Protein AF-A0A4Q3D4G1-F1 (afdb_monomer_lite)

Secondary structure (DSSP, 8-state):
--HHHHHHHHHHHHHHHHHHHHHHHHHHHHHHHHHHHHHHHHHHHHHHHHHHHHHTTSS-HHHHHHHHHHHHHHHHHHH-SS--HHHHHHHHHHHHHHHHHHHHHHHHTT-S-S-HHHHHHHHHHHHHHHHHHHHHHHHHHHTT-GGGPPPPPPP-

Sequence (156 aa):
MKLKSILLVCALLLIGKSGIAQTEHATINKAWATLNKAYRLRNETMVNLADTLRNRQAISNKAYRDLSKQVQKLNQSLSSDPLTGKRMRSIADKNDKLTKAFGKLILMSGAKSPDHYYIENLEALENRLHLYKRVFNDACTAKGRKELRLPFEPAS

pLDDT: mean 82.58, std 17.6, range [31.14, 97.81]

Foldseek 3Di:
DPPVVVVVVVVVVVVVVVVVVVVLVVQLVVLLVQLLVLLLVLLVLLLVLLVVLVVVVLDDPVLSVLLVVLSVQLNVLSPDDDQFLVSLVSNLVSVVVNVVSSVVSCVSSVDPDPPVVSVVVSVVSVVSSLVSLVSSCVSCVVSVNNSRRHDDDPPD

Structure (mmCIF, N/CA/C/O backbone):
data_AF-A0A4Q3D4G1-F1
#
_entry.id   AF-A0A4Q3D4G1-F1
#
loop_
_atom_site.group_PDB
_atom_site.id
_atom_site.type_symbol
_atom_site.label_atom_id
_atom_site.label_alt_id
_atom_site.label_comp_id
_atom_site.label_asym_id
_atom_site.label_entity_id
_atom_site.label_seq_id
_atom_site.pdbx_PDB_ins_code
_atom_site.Cartn_x
_atom_site.Cartn_y
_atom_site.Cartn_z
_atom_site.occupancy
_atom_site.B_iso_or_equiv
_atom_site.auth_seq_id
_atom_site.auth_comp_id
_atom_site.auth_asym_id
_atom_site.auth_atom_id
_atom_site.pdbx_PDB_model_num
ATOM 1 N N . MET A 1 1 ? 46.640 9.393 -40.304 1.00 51.38 1 MET A N 1
ATOM 2 C CA . MET A 1 1 ? 45.300 10.019 -40.150 1.00 51.38 1 MET A CA 1
ATOM 3 C C . MET A 1 1 ? 44.165 9.081 -39.693 1.00 51.38 1 MET A C 1
ATOM 5 O O . MET A 1 1 ? 43.064 9.575 -39.528 1.00 51.38 1 MET A O 1
ATOM 9 N N . LYS A 1 2 ? 44.374 7.778 -39.419 1.00 52.50 2 LYS A N 1
ATOM 10 C CA . LYS A 1 2 ? 43.269 6.841 -39.086 1.00 52.50 2 LYS A CA 1
ATOM 11 C C . LYS A 1 2 ? 42.916 6.720 -37.587 1.00 52.50 2 LYS A C 1
ATOM 13 O O . LYS A 1 2 ? 41.809 6.318 -37.258 1.00 52.50 2 LYS A O 1
ATOM 18 N N . LEU A 1 3 ? 43.820 7.101 -36.677 1.00 48.75 3 LEU A N 1
ATOM 19 C CA . LEU A 1 3 ? 43.641 6.894 -35.227 1.00 48.75 3 LEU A CA 1
ATOM 20 C C . LEU A 1 3 ? 42.647 7.879 -34.577 1.00 48.75 3 LEU A C 1
ATOM 22 O O . LEU A 1 3 ? 41.882 7.498 -33.696 1.00 48.75 3 LEU A O 1
ATOM 26 N N . LYS A 1 4 ? 42.624 9.139 -35.039 1.00 49.28 4 LYS A N 1
ATOM 27 C CA . LYS A 1 4 ? 41.742 10.192 -34.497 1.00 49.28 4 LYS A CA 1
ATOM 28 C C . LYS A 1 4 ? 40.260 9.922 -34.796 1.00 49.28 4 LYS A C 1
ATOM 30 O O . LYS A 1 4 ? 39.412 10.197 -33.956 1.00 49.28 4 LYS A O 1
ATOM 35 N N . SER A 1 5 ? 39.958 9.324 -35.950 1.00 53.19 5 SER A N 1
ATOM 36 C CA . SER A 1 5 ? 38.589 8.974 -36.352 1.00 53.19 5 SER A CA 1
ATOM 37 C C . SER A 1 5 ? 38.012 7.807 -35.543 1.00 53.19 5 SER A C 1
ATOM 39 O O . SER A 1 5 ? 36.828 7.817 -35.230 1.00 53.19 5 SER A O 1
ATOM 41 N N . ILE A 1 6 ? 38.841 6.835 -35.140 1.00 57.81 6 ILE A N 1
ATOM 42 C CA . ILE A 1 6 ? 38.406 5.692 -34.316 1.00 57.81 6 ILE A CA 1
ATOM 43 C C . ILE A 1 6 ? 38.075 6.149 -32.886 1.00 57.81 6 ILE A C 1
ATOM 45 O O . ILE A 1 6 ? 37.065 5.741 -32.317 1.00 57.81 6 ILE A O 1
ATOM 49 N N . LEU A 1 7 ? 38.881 7.055 -32.326 1.00 57.03 7 LEU A N 1
ATOM 50 C CA . LEU A 1 7 ? 38.679 7.602 -30.981 1.00 57.03 7 LEU A CA 1
ATOM 51 C C . LEU A 1 7 ? 37.389 8.432 -30.870 1.00 57.03 7 LEU A C 1
ATOM 53 O O . LEU A 1 7 ? 36.677 8.332 -29.872 1.00 57.03 7 LEU A O 1
ATOM 57 N N . LEU A 1 8 ? 37.044 9.185 -31.921 1.00 55.81 8 LEU A N 1
ATOM 58 C CA . LEU A 1 8 ? 35.806 9.966 -31.980 1.00 55.81 8 LEU A CA 1
ATOM 59 C C . LEU A 1 8 ? 34.556 9.066 -32.034 1.00 55.81 8 LEU A C 1
ATOM 61 O O . LEU A 1 8 ? 33.568 9.337 -31.355 1.00 55.81 8 LEU A O 1
ATOM 65 N N . VAL A 1 9 ? 34.614 7.962 -32.787 1.00 57.84 9 VAL A N 1
ATOM 66 C CA . VAL A 1 9 ? 33.513 6.987 -32.888 1.00 57.84 9 VAL A CA 1
ATOM 67 C C . VAL A 1 9 ? 33.321 6.223 -31.573 1.00 57.84 9 VAL A C 1
ATOM 69 O O . VAL A 1 9 ? 32.187 6.054 -31.128 1.00 57.84 9 VAL A O 1
ATOM 72 N N . CYS A 1 10 ? 34.403 5.833 -30.889 1.00 54.78 10 CYS A N 1
ATOM 73 C CA . CYS A 1 10 ? 34.316 5.212 -29.562 1.00 54.78 10 CYS A CA 1
ATOM 74 C C . CYS A 1 10 ? 33.738 6.168 -28.503 1.00 54.78 10 CYS A C 1
ATOM 76 O O . CYS A 1 10 ? 32.910 5.748 -27.694 1.00 54.78 10 CYS A O 1
ATOM 78 N N . ALA A 1 11 ? 34.115 7.451 -28.530 1.00 57.88 11 ALA A N 1
ATOM 79 C CA . ALA A 1 11 ? 33.563 8.462 -27.628 1.00 57.88 11 ALA A CA 1
ATOM 80 C C . ALA A 1 11 ? 32.058 8.692 -27.871 1.00 57.88 11 ALA A C 1
ATOM 82 O O . ALA A 1 11 ? 31.277 8.712 -26.922 1.00 57.88 11 ALA A O 1
ATOM 83 N N . LEU A 1 12 ? 31.624 8.768 -29.134 1.00 53.81 12 LEU A N 1
ATOM 84 C CA . LEU A 1 12 ? 30.206 8.908 -29.493 1.00 53.81 12 LEU A CA 1
ATOM 85 C C . LEU A 1 12 ? 29.368 7.680 -29.089 1.00 53.81 12 LEU A C 1
ATOM 87 O O . LEU A 1 12 ? 28.247 7.833 -28.600 1.00 53.81 12 LEU A O 1
ATOM 91 N N . LEU A 1 13 ? 29.921 6.466 -29.204 1.00 50.84 13 LEU A N 1
ATOM 92 C CA . LEU A 1 13 ? 29.258 5.231 -28.761 1.00 50.84 13 LEU A CA 1
ATOM 93 C C . LEU A 1 13 ? 29.128 5.132 -27.230 1.00 50.84 13 LEU A C 1
ATOM 95 O O . LEU A 1 13 ? 28.147 4.575 -26.733 1.00 50.84 13 LEU A O 1
ATOM 99 N N . LEU A 1 14 ? 30.083 5.681 -26.473 1.00 50.84 14 LEU A N 1
ATOM 100 C CA . LEU A 1 14 ? 30.039 5.713 -25.006 1.00 50.84 14 LEU A CA 1
ATOM 101 C C . LEU A 1 14 ? 29.047 6.762 -24.473 1.00 50.84 14 LEU A C 1
ATOM 103 O O . LEU A 1 14 ? 28.332 6.496 -23.503 1.00 50.84 14 LEU A O 1
ATOM 107 N N . ILE A 1 15 ? 28.930 7.915 -25.137 1.00 51.34 15 ILE A N 1
ATOM 108 C CA . ILE A 1 15 ? 27.964 8.965 -24.769 1.00 51.34 15 ILE A CA 1
ATOM 109 C C . ILE A 1 15 ? 26.523 8.491 -25.031 1.00 51.34 15 ILE A C 1
ATOM 111 O O . ILE A 1 15 ? 25.648 8.678 -24.183 1.00 51.34 15 ILE A O 1
ATOM 115 N N . GLY A 1 16 ? 26.281 7.788 -26.145 1.00 43.69 16 GLY A N 1
ATOM 116 C CA . GLY A 1 16 ? 24.956 7.251 -26.482 1.00 43.69 16 GLY A CA 1
ATOM 117 C C . GLY A 1 16 ? 24.428 6.217 -25.477 1.00 43.69 16 GLY A C 1
ATOM 118 O O . GLY A 1 16 ? 23.258 6.259 -25.104 1.00 43.69 16 GLY A O 1
ATOM 119 N N . LYS A 1 17 ? 25.285 5.320 -24.969 1.00 45.72 17 LYS A N 1
ATOM 120 C CA . LYS A 1 17 ? 24.879 4.301 -23.979 1.00 45.72 17 LYS A CA 1
ATOM 121 C C . LYS A 1 17 ? 24.576 4.891 -22.599 1.00 45.72 17 LYS A C 1
ATOM 123 O O . LYS A 1 17 ? 23.679 4.409 -21.909 1.00 45.72 17 LYS A O 1
ATOM 128 N N . SER A 1 18 ? 25.287 5.952 -22.223 1.00 47.19 18 SER A N 1
ATOM 129 C CA . SER A 1 18 ? 25.141 6.614 -20.923 1.00 47.19 18 SER A CA 1
ATOM 130 C C . SER A 1 18 ? 23.803 7.357 -20.803 1.00 47.19 18 SER A C 1
ATOM 132 O O . SER A 1 18 ? 23.117 7.224 -19.792 1.00 47.19 18 SER A O 1
ATOM 134 N N . GLY A 1 19 ? 23.370 8.057 -21.861 1.00 39.34 19 GLY A N 1
ATOM 135 C CA . GLY A 1 19 ? 22.069 8.744 -21.888 1.00 39.34 19 GLY A CA 1
ATOM 136 C C . GLY A 1 19 ? 20.863 7.793 -21.902 1.00 39.34 19 GLY A C 1
ATOM 137 O O . GLY A 1 19 ? 19.820 8.089 -21.314 1.00 39.34 19 GLY A O 1
ATOM 138 N N . ILE A 1 20 ? 21.002 6.611 -22.511 1.00 47.56 20 ILE A N 1
ATOM 139 C CA . ILE A 1 20 ? 19.938 5.596 -22.534 1.00 47.56 20 ILE A CA 1
ATOM 140 C C . ILE A 1 20 ? 19.788 4.949 -21.147 1.00 47.56 20 ILE A C 1
ATOM 142 O O . ILE A 1 20 ? 18.691 4.949 -20.602 1.00 47.56 20 ILE A O 1
ATOM 146 N N . ALA A 1 21 ? 20.871 4.519 -20.492 1.00 48.94 21 ALA A N 1
ATOM 147 C CA . ALA A 1 21 ? 20.789 3.947 -19.140 1.00 48.94 21 ALA A CA 1
ATOM 148 C C . ALA A 1 21 ? 20.200 4.934 -18.104 1.00 48.94 21 ALA A C 1
ATOM 150 O O . ALA A 1 21 ? 19.407 4.551 -17.241 1.00 48.94 21 ALA A O 1
ATOM 151 N N . GLN A 1 22 ? 20.515 6.230 -18.215 1.00 50.88 22 GLN A N 1
ATOM 152 C CA . GLN A 1 22 ? 19.984 7.266 -17.320 1.00 50.88 22 GLN A CA 1
ATOM 153 C C . GLN A 1 22 ? 18.473 7.512 -17.525 1.00 50.88 22 GLN A C 1
ATOM 155 O O . GLN A 1 22 ? 17.739 7.737 -16.559 1.00 50.88 22 GLN A O 1
ATOM 160 N N . THR A 1 23 ? 17.976 7.399 -18.764 1.00 54.75 23 THR A N 1
ATOM 161 C CA . THR A 1 23 ? 16.541 7.539 -19.091 1.00 54.75 23 THR A CA 1
ATOM 162 C C . THR A 1 23 ? 15.715 6.293 -18.746 1.00 54.75 23 THR A C 1
ATOM 164 O O . THR A 1 23 ? 14.526 6.401 -18.419 1.00 54.75 23 THR A O 1
ATOM 167 N N . GLU A 1 24 ? 16.329 5.105 -18.744 1.00 55.56 24 GLU A N 1
ATOM 168 C CA . GLU A 1 24 ? 15.686 3.853 -18.325 1.00 55.56 24 GLU A CA 1
ATOM 169 C C . GLU A 1 24 ? 15.295 3.859 -16.845 1.00 55.56 24 GLU A C 1
ATOM 171 O O . GLU A 1 24 ? 14.139 3.583 -16.506 1.00 55.56 24 GLU A O 1
ATOM 176 N N . HIS A 1 25 ? 16.222 4.254 -15.970 1.00 64.56 25 HIS A N 1
ATOM 177 C CA . HIS A 1 25 ? 15.954 4.388 -14.538 1.00 64.56 25 HIS A CA 1
ATOM 178 C C . HIS A 1 25 ? 14.950 5.508 -14.235 1.00 64.56 25 HIS A C 1
ATOM 180 O O . HIS A 1 25 ? 14.112 5.354 -13.345 1.00 64.56 25 HIS A O 1
ATOM 186 N N . ALA A 1 26 ? 14.966 6.604 -15.001 1.00 78.31 26 ALA A N 1
ATOM 187 C CA . ALA A 1 26 ? 14.071 7.739 -14.781 1.00 78.31 26 ALA A CA 1
ATOM 188 C C . ALA A 1 26 ? 12.583 7.377 -14.948 1.00 78.31 26 ALA A C 1
ATOM 190 O O . ALA A 1 26 ? 11.753 7.833 -14.162 1.00 78.31 26 ALA A O 1
ATOM 191 N N . THR A 1 27 ? 12.234 6.525 -15.920 1.00 87.88 27 THR A N 1
ATOM 192 C CA . THR A 1 27 ? 10.826 6.160 -16.182 1.00 87.88 27 THR A CA 1
ATOM 193 C C . THR A 1 27 ? 10.258 5.267 -15.077 1.00 87.88 27 THR A C 1
ATOM 195 O O . THR A 1 27 ? 9.177 5.547 -14.557 1.00 87.88 27 THR A O 1
ATOM 198 N N . ILE A 1 28 ? 11.004 4.232 -14.667 1.00 91.75 28 ILE A N 1
ATOM 199 C CA . ILE A 1 28 ? 10.611 3.360 -13.548 1.00 91.75 28 ILE A CA 1
ATOM 200 C C . ILE A 1 28 ? 10.524 4.170 -12.254 1.00 91.75 28 ILE A C 1
ATOM 202 O O . ILE A 1 28 ? 9.534 4.056 -11.535 1.00 91.75 28 ILE A O 1
ATOM 206 N N . ASN A 1 29 ? 11.515 5.021 -11.969 1.00 90.69 29 ASN A N 1
ATOM 207 C CA . ASN A 1 29 ? 11.530 5.830 -10.751 1.00 90.69 29 ASN A CA 1
ATOM 208 C C . ASN A 1 29 ? 10.374 6.836 -10.717 1.00 90.69 29 ASN A C 1
ATOM 210 O O . ASN A 1 29 ? 9.759 7.014 -9.669 1.00 90.69 29 ASN A O 1
ATOM 214 N N . LYS A 1 30 ? 10.024 7.452 -11.855 1.00 92.50 30 LYS A N 1
ATOM 215 C CA . LYS A 1 30 ? 8.867 8.350 -11.959 1.00 92.50 30 LYS A CA 1
ATOM 216 C C . LYS A 1 30 ? 7.556 7.606 -11.702 1.00 92.50 30 LYS A C 1
ATOM 218 O O . LYS A 1 30 ? 6.765 8.047 -10.873 1.00 92.50 30 LYS A O 1
ATOM 223 N N . ALA A 1 31 ? 7.344 6.466 -12.364 1.00 95.12 31 ALA A N 1
ATOM 224 C CA . ALA A 1 31 ? 6.150 5.648 -12.151 1.00 95.12 31 ALA A CA 1
ATOM 225 C C . ALA A 1 31 ? 6.061 5.144 -10.699 1.00 95.12 31 ALA A C 1
ATOM 227 O O . ALA A 1 31 ? 4.992 5.183 -10.086 1.00 95.12 31 ALA A O 1
ATOM 228 N N . TRP A 1 32 ? 7.197 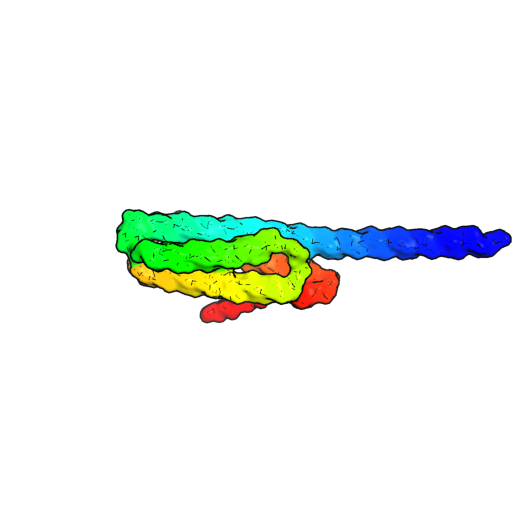4.745 -10.118 1.00 95.56 32 TRP A N 1
ATOM 229 C CA . TRP A 1 32 ? 7.288 4.362 -8.714 1.00 95.56 32 TRP A CA 1
ATOM 230 C C . TRP A 1 32 ? 6.949 5.516 -7.776 1.00 95.56 32 TRP A C 1
ATOM 232 O O . TRP A 1 32 ? 6.185 5.316 -6.841 1.00 95.56 32 TRP A O 1
ATOM 242 N N . ALA A 1 33 ? 7.471 6.721 -8.009 1.00 94.44 33 ALA A N 1
ATOM 243 C CA . ALA A 1 33 ? 7.187 7.882 -7.169 1.00 94.44 33 ALA A CA 1
ATOM 244 C C . ALA A 1 33 ? 5.682 8.192 -7.125 1.00 94.44 33 ALA A C 1
ATOM 246 O O . ALA A 1 33 ? 5.128 8.420 -6.047 1.00 94.44 33 ALA A O 1
ATOM 247 N N . THR A 1 34 ? 5.002 8.120 -8.275 1.00 95.56 34 THR A N 1
ATOM 248 C CA . THR A 1 34 ? 3.543 8.273 -8.359 1.00 95.56 34 THR A CA 1
ATOM 249 C C . THR A 1 34 ? 2.813 7.182 -7.572 1.00 95.56 34 THR A C 1
ATOM 251 O O . THR A 1 34 ? 1.947 7.494 -6.752 1.00 95.56 34 THR A O 1
ATOM 254 N N . LEU A 1 35 ? 3.189 5.913 -7.761 1.00 96.44 35 LEU A N 1
ATOM 255 C CA . LEU A 1 35 ? 2.590 4.784 -7.043 1.00 96.44 35 LEU A CA 1
ATOM 256 C C . LEU A 1 35 ? 2.840 4.856 -5.524 1.00 96.44 35 LEU A C 1
ATOM 258 O O . LEU A 1 35 ? 1.930 4.637 -4.729 1.00 96.44 35 LEU A O 1
ATOM 262 N N . ASN A 1 36 ? 4.052 5.215 -5.107 1.00 95.56 36 ASN A N 1
ATOM 263 C CA . ASN A 1 36 ? 4.452 5.377 -3.709 1.00 95.56 36 ASN A CA 1
ATOM 264 C C . ASN A 1 36 ? 3.635 6.479 -3.020 1.00 95.56 36 ASN A C 1
ATOM 266 O O . ASN A 1 36 ? 3.110 6.268 -1.927 1.00 95.56 36 ASN A O 1
ATOM 270 N N . LYS A 1 37 ? 3.452 7.630 -3.683 1.00 95.38 37 LYS A N 1
ATOM 271 C CA . LYS A 1 37 ? 2.595 8.707 -3.171 1.00 95.38 37 LYS A CA 1
ATOM 272 C C . LYS A 1 37 ? 1.153 8.233 -2.975 1.00 95.38 37 LYS A C 1
ATOM 274 O O . LYS A 1 37 ? 0.560 8.528 -1.941 1.00 95.38 37 LYS A O 1
ATOM 279 N N . ALA A 1 38 ? 0.610 7.477 -3.929 1.00 95.19 38 ALA A N 1
ATOM 280 C CA . ALA A 1 38 ? -0.734 6.917 -3.813 1.00 95.19 38 ALA A CA 1
ATOM 281 C C . ALA A 1 38 ? -0.851 5.924 -2.643 1.00 95.19 38 ALA A C 1
ATOM 283 O O . ALA A 1 38 ? -1.813 6.004 -1.883 1.00 95.19 38 ALA A O 1
ATOM 284 N N . TYR A 1 39 ? 0.152 5.060 -2.433 1.00 96.50 39 TYR A N 1
ATOM 285 C CA . TYR A 1 39 ? 0.181 4.156 -1.278 1.00 96.50 39 TYR A CA 1
ATOM 286 C C . TYR A 1 39 ? 0.156 4.920 0.045 1.00 96.50 39 TYR A C 1
ATOM 288 O O . TYR A 1 39 ? -0.611 4.569 0.936 1.00 96.50 39 TYR A O 1
ATOM 296 N N . ARG A 1 40 ? 0.977 5.967 0.181 1.00 95.75 40 ARG A N 1
ATOM 297 C CA . ARG A 1 40 ? 1.041 6.773 1.410 1.00 95.75 40 ARG A CA 1
ATOM 298 C C . ARG A 1 40 ? -0.284 7.447 1.717 1.00 95.75 40 ARG A C 1
ATOM 300 O O . ARG A 1 40 ? -0.770 7.310 2.833 1.00 95.75 40 ARG A O 1
ATOM 307 N N . LEU A 1 41 ? -0.885 8.083 0.712 1.00 94.81 41 LEU A N 1
ATOM 308 C CA . LEU A 1 41 ? -2.179 8.738 0.865 1.00 94.81 41 LEU A CA 1
ATOM 309 C C . LEU A 1 41 ? -3.255 7.738 1.304 1.00 94.81 41 LEU A C 1
ATOM 311 O O . LEU A 1 41 ? -3.956 7.973 2.280 1.00 94.81 41 LEU A O 1
ATOM 315 N N . ARG A 1 42 ? -3.329 6.577 0.646 1.00 95.06 42 ARG A N 1
ATOM 316 C CA . ARG A 1 42 ? -4.256 5.504 1.022 1.00 95.06 42 ARG A CA 1
ATOM 317 C C . ARG A 1 42 ? -4.011 5.003 2.448 1.00 95.06 42 ARG A C 1
ATOM 319 O O . ARG A 1 42 ? -4.959 4.816 3.204 1.00 95.06 42 ARG A O 1
ATOM 326 N N . ASN A 1 43 ? -2.752 4.822 2.842 1.00 95.88 43 ASN A N 1
ATOM 327 C CA . ASN A 1 43 ? -2.406 4.382 4.192 1.00 95.88 43 ASN A CA 1
ATOM 328 C C . ASN A 1 43 ? -2.820 5.413 5.257 1.00 95.88 43 ASN A C 1
ATOM 330 O O . ASN A 1 43 ? -3.325 5.028 6.309 1.00 95.88 43 ASN A O 1
ATOM 334 N N . GLU A 1 44 ? -2.633 6.707 4.990 1.00 94.00 44 GLU A N 1
ATOM 335 C CA . GLU A 1 44 ? -3.085 7.802 5.860 1.00 94.00 44 GLU A CA 1
ATOM 336 C C . GLU A 1 44 ? -4.614 7.827 5.977 1.00 94.00 44 GLU A C 1
ATOM 338 O O . GLU A 1 44 ? -5.141 7.868 7.089 1.00 94.00 44 GLU A O 1
ATOM 343 N N . THR A 1 45 ? -5.336 7.702 4.859 1.00 92.75 45 THR A N 1
ATOM 344 C CA . THR A 1 45 ? -6.805 7.605 4.852 1.00 92.75 45 THR A CA 1
ATOM 345 C C . THR A 1 45 ? -7.300 6.433 5.701 1.00 92.75 45 THR A C 1
ATOM 347 O O . THR A 1 45 ? -8.233 6.600 6.486 1.00 92.75 45 THR A O 1
ATOM 350 N N . MET A 1 46 ? -6.653 5.267 5.613 1.00 94.12 46 MET A N 1
ATOM 351 C CA . MET A 1 46 ? -7.005 4.103 6.433 1.00 94.12 46 MET A CA 1
ATOM 352 C C . MET A 1 46 ? -6.807 4.342 7.933 1.00 94.12 46 MET A C 1
ATOM 354 O O . MET A 1 46 ? -7.649 3.928 8.730 1.00 94.12 46 MET A O 1
ATOM 358 N N . VAL A 1 47 ? -5.717 5.009 8.331 1.00 94.38 47 VAL A N 1
ATOM 359 C CA . VAL A 1 47 ? -5.481 5.367 9.741 1.00 94.38 47 VAL A CA 1
ATOM 360 C C . VAL A 1 47 ? -6.529 6.358 10.226 1.00 94.38 47 VAL A C 1
ATOM 362 O O . VAL A 1 47 ? -7.080 6.154 11.304 1.00 94.38 47 VAL A O 1
ATOM 365 N N . ASN A 1 48 ? -6.840 7.384 9.432 1.00 91.81 48 ASN A N 1
ATOM 366 C CA . ASN A 1 48 ? -7.846 8.382 9.790 1.00 91.81 48 ASN A CA 1
ATOM 367 C C . ASN A 1 48 ? -9.218 7.736 9.992 1.00 91.81 48 ASN A C 1
ATOM 369 O O . ASN A 1 48 ? -9.865 7.984 11.006 1.00 91.81 48 ASN A O 1
ATOM 373 N N . LEU A 1 49 ? -9.625 6.837 9.092 1.00 90.94 49 LEU A N 1
ATOM 374 C CA . LEU A 1 49 ? -10.880 6.111 9.260 1.00 90.94 49 LEU A CA 1
ATOM 375 C C . LEU A 1 49 ? -10.858 5.227 10.514 1.00 90.94 49 LEU A C 1
ATOM 377 O O . LEU A 1 49 ? -11.829 5.197 11.269 1.00 90.94 49 LEU A O 1
ATOM 381 N N . ALA 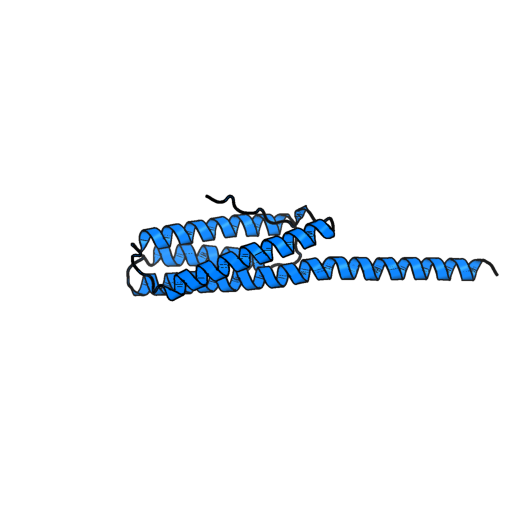A 1 50 ? -9.758 4.519 10.768 1.00 91.75 50 ALA A N 1
ATOM 382 C CA . ALA A 1 50 ? -9.626 3.717 11.977 1.00 91.75 50 ALA A CA 1
ATOM 383 C C . ALA A 1 50 ? -9.672 4.575 13.252 1.00 91.75 50 ALA A C 1
ATOM 385 O O . ALA A 1 50 ? -10.243 4.140 14.250 1.00 91.75 50 ALA A O 1
ATOM 386 N N . ASP A 1 51 ? -9.120 5.789 13.229 1.00 92.19 51 ASP A N 1
ATOM 387 C CA . ASP A 1 51 ? -9.216 6.744 14.334 1.00 92.19 51 ASP A CA 1
ATOM 388 C C . ASP A 1 51 ? -10.669 7.189 14.557 1.00 92.19 51 ASP A C 1
ATOM 390 O O . ASP A 1 51 ? -11.167 7.110 15.680 1.00 92.19 51 ASP A O 1
ATOM 394 N N . THR A 1 52 ? -11.399 7.528 13.489 1.00 89.62 52 THR A N 1
ATOM 395 C CA . THR A 1 52 ? -12.837 7.835 13.555 1.00 89.62 52 THR A CA 1
ATOM 396 C C . THR A 1 52 ? -13.633 6.678 14.157 1.00 89.62 52 THR A C 1
ATOM 398 O O . THR A 1 52 ? -14.425 6.884 15.077 1.00 89.62 52 THR A O 1
ATOM 401 N N . LEU A 1 53 ? -13.403 5.451 13.686 1.00 88.69 53 LEU A N 1
ATOM 402 C CA . LEU A 1 53 ? -14.078 4.257 14.198 1.00 88.69 53 LEU A CA 1
ATOM 403 C C . LEU A 1 53 ? -13.736 3.992 15.670 1.00 88.69 53 LEU A C 1
ATOM 405 O O . LEU A 1 53 ? -14.610 3.598 16.441 1.00 88.69 53 LEU A O 1
ATOM 409 N N . ARG A 1 54 ? -12.488 4.240 16.083 1.00 91.88 54 ARG A N 1
ATOM 410 C CA . ARG A 1 54 ? -12.060 4.128 17.483 1.00 91.88 54 ARG A CA 1
ATOM 411 C C . ARG A 1 54 ? -12.760 5.167 18.357 1.00 91.88 54 ARG A C 1
ATOM 413 O O . ARG A 1 54 ? -13.259 4.817 19.420 1.00 91.88 54 ARG A O 1
ATOM 420 N N . ASN A 1 55 ? -12.827 6.422 17.914 1.00 90.12 55 ASN A N 1
ATOM 421 C CA . ASN A 1 55 ? -13.452 7.512 18.671 1.00 90.12 55 ASN A CA 1
ATOM 422 C C . ASN A 1 55 ? -14.971 7.312 18.806 1.00 90.12 55 ASN A C 1
ATOM 424 O O . ASN A 1 55 ? -15.548 7.659 19.830 1.00 90.12 55 ASN A O 1
ATOM 428 N N . ARG A 1 56 ? -15.601 6.672 17.813 1.00 88.25 56 ARG A N 1
ATOM 429 C CA . ARG A 1 56 ? -17.000 6.212 17.869 1.00 88.25 56 ARG A CA 1
ATOM 430 C C . ARG A 1 56 ? -17.196 4.919 18.673 1.00 88.25 56 ARG A C 1
ATOM 432 O O . ARG A 1 56 ? -18.303 4.401 18.708 1.00 88.25 56 ARG A O 1
ATOM 439 N N . GLN A 1 57 ? -16.137 4.376 19.279 1.00 89.69 57 GLN A N 1
ATOM 440 C CA . GLN A 1 57 ? -16.138 3.105 20.016 1.00 89.69 57 GLN A CA 1
ATOM 441 C C . GLN A 1 57 ? -16.575 1.886 19.180 1.00 89.69 57 GLN A C 1
ATOM 443 O O . GLN A 1 57 ? -16.871 0.828 19.728 1.00 89.69 57 GLN A O 1
ATOM 448 N N . ALA A 1 58 ? -16.559 1.997 17.849 1.00 88.81 58 ALA A N 1
ATOM 449 C CA . ALA A 1 58 ? -16.903 0.906 16.939 1.00 88.81 58 ALA A CA 1
ATOM 450 C C . ALA A 1 58 ? -15.781 -0.141 16.844 1.00 88.81 58 ALA A C 1
ATOM 452 O O . ALA A 1 58 ? -16.012 -1.283 16.464 1.00 88.81 58 ALA A O 1
ATOM 453 N N . ILE A 1 59 ? -14.546 0.232 17.190 1.00 90.81 59 ILE A N 1
ATOM 454 C CA . ILE A 1 59 ? -13.406 -0.687 17.249 1.00 90.81 59 ILE A CA 1
ATOM 455 C C . ILE A 1 59 ? -12.603 -0.479 18.532 1.00 90.81 59 ILE A C 1
ATOM 457 O O . ILE A 1 59 ? -12.566 0.608 19.106 1.00 90.81 59 ILE A O 1
ATOM 461 N N . SER A 1 60 ? -11.886 -1.520 18.960 1.00 92.19 60 SER A N 1
ATOM 462 C CA . SER A 1 60 ? -11.016 -1.434 20.136 1.00 92.19 60 SER A CA 1
ATOM 463 C C . SER A 1 60 ? -9.715 -0.667 19.861 1.00 92.19 60 SER A C 1
ATOM 465 O O . SER A 1 60 ? -9.167 -0.689 18.755 1.00 92.19 60 SER A O 1
ATOM 467 N N . ASN A 1 61 ? -9.121 -0.106 20.920 1.00 94.38 61 ASN A N 1
ATOM 468 C CA . ASN A 1 61 ? -7.766 0.464 20.883 1.00 94.38 61 ASN A CA 1
ATOM 469 C C . ASN A 1 61 ? -6.715 -0.533 20.376 1.00 94.38 61 ASN A C 1
ATOM 471 O O . ASN A 1 61 ? -5.741 -0.147 19.730 1.00 94.38 61 ASN A O 1
ATOM 475 N N . LYS A 1 62 ? -6.897 -1.828 20.667 1.00 94.62 62 LYS A N 1
ATOM 476 C CA . LYS A 1 62 ? -6.015 -2.878 20.156 1.00 94.62 62 LYS A CA 1
ATOM 477 C C . LYS A 1 62 ? -6.124 -2.991 18.633 1.00 94.62 62 LYS A C 1
ATOM 479 O O . LYS A 1 62 ? -5.089 -3.003 17.977 1.00 94.62 62 LYS A O 1
ATOM 484 N N . ALA A 1 63 ? -7.341 -3.021 18.085 1.00 92.00 63 ALA A N 1
ATOM 485 C CA . ALA A 1 63 ? -7.571 -3.107 16.642 1.00 92.00 63 ALA A CA 1
ATOM 486 C C . ALA A 1 63 ? -6.980 -1.901 15.890 1.00 92.00 63 ALA A C 1
ATOM 488 O O . ALA A 1 63 ? -6.275 -2.091 14.900 1.00 92.00 63 ALA A O 1
ATOM 489 N N . TYR A 1 64 ? -7.171 -0.684 16.414 1.00 94.94 64 TYR A N 1
ATOM 490 C CA . TYR A 1 64 ? -6.531 0.526 15.885 1.00 94.94 64 TYR A CA 1
ATOM 491 C C . TYR A 1 64 ? -4.996 0.401 15.862 1.00 94.94 64 TYR A C 1
ATOM 493 O O . TYR A 1 64 ? -4.372 0.553 14.814 1.00 94.94 64 TYR A O 1
ATOM 501 N N . ARG A 1 65 ? -4.372 0.046 16.997 1.00 95.94 65 ARG A N 1
ATOM 502 C CA . ARG A 1 65 ? -2.906 -0.107 17.081 1.00 95.94 65 ARG A CA 1
ATOM 503 C C . ARG A 1 65 ? -2.369 -1.186 16.145 1.00 95.94 65 ARG A C 1
ATOM 505 O O . ARG A 1 65 ? -1.277 -1.023 15.601 1.00 95.94 65 ARG A O 1
ATOM 512 N N . ASP A 1 66 ? -3.095 -2.288 15.983 1.00 94.69 66 ASP A N 1
ATOM 513 C CA . ASP A 1 66 ? -2.696 -3.374 15.092 1.00 94.69 66 ASP A CA 1
ATOM 514 C C . ASP A 1 66 ? -2.694 -2.905 13.625 1.00 94.69 66 ASP A C 1
ATOM 516 O O . ASP A 1 66 ? -1.723 -3.188 12.918 1.00 94.69 66 ASP A O 1
ATOM 520 N N . LEU A 1 67 ? -3.686 -2.111 13.192 1.00 96.44 67 LEU A N 1
ATOM 521 C CA . LEU A 1 67 ? -3.691 -1.475 11.866 1.00 96.44 67 LEU A CA 1
ATOM 522 C C . LEU A 1 67 ? -2.521 -0.492 11.703 1.00 96.44 67 LEU A C 1
ATOM 524 O O . LEU A 1 67 ? -1.745 -0.615 10.752 1.00 96.44 67 LEU A O 1
ATOM 528 N N . SER A 1 68 ? -2.347 0.448 12.639 1.00 97.00 68 SER A N 1
ATOM 529 C CA . SER A 1 68 ? -1.297 1.476 12.552 1.00 97.00 68 SER A CA 1
ATOM 530 C C . SER A 1 68 ? 0.106 0.866 12.472 1.00 97.00 68 SER A C 1
ATOM 532 O O . SER A 1 68 ? 0.964 1.366 11.745 1.00 97.00 68 SER A O 1
ATOM 534 N N . LYS A 1 69 ? 0.340 -0.271 13.143 1.00 96.75 69 LYS A N 1
ATOM 535 C CA . LYS A 1 69 ? 1.591 -1.037 13.013 1.00 96.75 69 LYS A CA 1
ATOM 536 C C . LYS A 1 69 ? 1.808 -1.581 11.598 1.00 96.75 69 LYS A C 1
ATOM 538 O O . LYS A 1 69 ? 2.945 -1.581 11.128 1.00 96.75 69 LYS A O 1
ATOM 543 N N . GLN A 1 70 ? 0.766 -2.061 10.915 1.00 97.81 70 GLN A N 1
ATOM 544 C CA . GLN A 1 70 ? 0.899 -2.526 9.526 1.00 97.81 70 GLN A CA 1
ATOM 545 C C . GLN A 1 70 ? 1.180 -1.361 8.574 1.00 97.81 70 GLN A C 1
ATOM 547 O O . GLN A 1 70 ? 2.080 -1.466 7.739 1.00 97.81 70 GLN A O 1
ATOM 552 N N . VAL A 1 71 ? 0.497 -0.227 8.765 1.00 97.50 71 VAL A N 1
ATOM 553 C CA . VAL A 1 71 ? 0.768 1.018 8.027 1.00 97.50 71 VAL A CA 1
ATOM 554 C C . VAL A 1 71 ? 2.223 1.449 8.195 1.00 97.50 71 VAL A C 1
ATOM 556 O O . VAL A 1 71 ? 2.910 1.696 7.204 1.00 97.50 71 VAL A O 1
ATOM 559 N N . GLN A 1 72 ? 2.736 1.465 9.427 1.00 97.31 72 GLN A N 1
ATOM 560 C CA . GLN A 1 72 ? 4.126 1.826 9.701 1.00 97.31 72 GLN A CA 1
ATOM 561 C C . GLN A 1 72 ? 5.114 0.897 8.978 1.00 97.31 72 GLN A C 1
ATOM 563 O O . GLN A 1 72 ? 6.039 1.374 8.320 1.00 97.31 72 GLN A O 1
ATOM 568 N N . LYS A 1 73 ? 4.906 -0.425 9.048 1.00 96.50 73 LYS A N 1
ATOM 569 C CA . LYS A 1 73 ? 5.761 -1.417 8.370 1.00 96.50 73 LYS A CA 1
ATOM 570 C C . LYS A 1 73 ? 5.771 -1.233 6.852 1.00 96.50 73 LYS A C 1
ATOM 572 O O . LYS A 1 73 ? 6.828 -1.351 6.220 1.00 96.50 73 LYS A O 1
ATOM 577 N N . LEU A 1 74 ? 4.609 -0.962 6.256 1.00 97.12 74 LEU A N 1
ATOM 578 C CA . LEU A 1 74 ? 4.509 -0.691 4.826 1.00 97.12 74 LEU A CA 1
ATOM 579 C C . LEU A 1 74 ? 5.230 0.616 4.473 1.00 97.12 74 LEU A C 1
ATOM 581 O O . LEU A 1 74 ? 6.117 0.596 3.622 1.00 97.12 74 LEU A O 1
ATOM 585 N N . ASN A 1 75 ? 4.952 1.711 5.186 1.00 96.75 75 ASN A N 1
ATOM 586 C CA . ASN A 1 75 ? 5.581 3.016 4.958 1.00 96.75 75 ASN A CA 1
ATOM 587 C C . ASN A 1 75 ? 7.112 2.967 5.071 1.00 96.75 75 ASN A C 1
ATOM 589 O O . ASN A 1 75 ? 7.803 3.555 4.242 1.00 96.75 75 ASN A O 1
ATOM 593 N N . GLN A 1 76 ? 7.661 2.203 6.018 1.00 94.56 76 GLN A N 1
ATOM 594 C CA . GLN A 1 76 ? 9.109 1.969 6.107 1.00 94.56 76 GLN A CA 1
ATOM 595 C C . GLN A 1 76 ? 9.678 1.356 4.819 1.00 94.56 76 GLN A C 1
ATOM 597 O O . GLN A 1 76 ? 10.732 1.770 4.344 1.00 94.56 76 GLN A O 1
ATOM 602 N N . SER A 1 77 ? 8.952 0.414 4.212 1.00 93.81 77 SER A N 1
ATOM 603 C CA . SER A 1 77 ? 9.365 -0.256 2.967 1.00 93.81 77 SER A CA 1
ATOM 604 C C . SER A 1 77 ? 9.211 0.649 1.740 1.00 93.81 77 SER A C 1
ATOM 606 O O . SER A 1 77 ? 9.948 0.520 0.760 1.00 93.81 77 SER A O 1
ATOM 608 N N . LEU A 1 78 ? 8.261 1.584 1.797 1.00 93.56 78 LEU A N 1
ATOM 609 C CA . LEU A 1 78 ? 8.034 2.605 0.778 1.00 93.56 78 LEU A CA 1
ATOM 610 C C . LEU A 1 78 ? 9.096 3.717 0.804 1.00 93.56 78 LEU A C 1
ATOM 612 O O . LEU A 1 78 ? 9.368 4.294 -0.245 1.00 93.56 78 LEU A O 1
ATOM 616 N N . SER A 1 79 ? 9.704 4.009 1.958 1.00 88.25 79 SER A N 1
ATOM 617 C CA . SER A 1 79 ? 10.744 5.045 2.115 1.00 88.25 79 SER A CA 1
ATOM 618 C C . SER A 1 79 ? 12.167 4.594 1.781 1.00 88.25 79 SER A C 1
ATOM 620 O O . SER A 1 79 ? 13.044 5.440 1.670 1.00 88.25 79 SER A O 1
ATOM 622 N N . SER A 1 80 ? 12.440 3.291 1.694 1.00 81.00 80 SER A N 1
ATOM 623 C CA . SER A 1 80 ? 13.805 2.810 1.429 1.00 81.00 80 SER A CA 1
ATOM 624 C C . SER A 1 80 ? 14.259 3.169 0.011 1.00 81.00 80 SER A C 1
ATOM 626 O O . SER A 1 80 ? 13.416 3.349 -0.848 1.00 81.00 80 SER A O 1
ATOM 628 N N . ASP A 1 81 ? 15.555 3.182 -0.273 1.00 80.69 81 ASP A N 1
ATOM 629 C CA . ASP A 1 81 ? 16.111 3.118 -1.632 1.00 80.69 81 ASP A CA 1
ATOM 630 C C . ASP A 1 81 ? 17.367 2.234 -1.608 1.00 80.69 81 ASP A C 1
ATOM 632 O O . ASP A 1 81 ? 17.987 2.121 -0.546 1.00 80.69 81 ASP A O 1
ATOM 636 N N . PRO A 1 82 ? 17.740 1.550 -2.713 1.00 85.88 82 PRO A N 1
ATOM 637 C CA . PRO A 1 82 ? 17.138 1.556 -4.058 1.00 85.88 82 PRO A CA 1
ATOM 638 C C . PRO A 1 82 ? 15.925 0.612 -4.237 1.00 85.88 82 PRO A C 1
ATOM 640 O O . PRO A 1 82 ? 15.539 -0.146 -3.340 1.00 85.88 82 PRO A O 1
ATOM 643 N N . LEU A 1 83 ? 15.299 0.633 -5.424 1.00 89.25 83 LEU A N 1
ATOM 644 C CA . LEU A 1 83 ? 14.294 -0.359 -5.834 1.00 89.25 83 LEU A CA 1
ATOM 645 C C . LEU A 1 83 ? 14.950 -1.708 -6.145 1.00 89.25 83 LEU A C 1
ATOM 647 O O . LEU A 1 83 ? 15.770 -1.828 -7.053 1.00 89.25 83 LEU A O 1
ATOM 651 N N . THR A 1 84 ? 14.551 -2.743 -5.408 1.00 92.12 84 THR A N 1
ATOM 652 C CA . THR A 1 84 ? 15.029 -4.119 -5.595 1.00 92.12 84 THR A CA 1
ATOM 653 C C . THR A 1 84 ? 13.854 -5.085 -5.608 1.00 92.12 84 THR A C 1
ATOM 655 O O . THR A 1 84 ? 12.845 -4.845 -4.944 1.00 92.12 84 THR A O 1
ATOM 658 N N . GLY A 1 85 ? 13.984 -6.228 -6.287 1.00 92.75 85 GLY A N 1
ATOM 659 C CA . GLY A 1 85 ? 12.904 -7.221 -6.313 1.00 92.75 85 GLY A CA 1
ATOM 660 C C . GLY A 1 85 ? 12.522 -7.740 -4.919 1.00 92.75 85 GLY A C 1
ATOM 661 O O . GLY A 1 85 ? 11.346 -7.957 -4.634 1.00 92.75 85 GLY A O 1
ATOM 662 N N . LYS A 1 86 ? 13.491 -7.860 -3.996 1.00 93.25 86 LYS A N 1
ATOM 663 C CA . LYS A 1 86 ? 13.224 -8.210 -2.587 1.00 93.25 86 LYS A CA 1
ATOM 664 C C . LYS A 1 86 ? 12.351 -7.155 -1.903 1.00 93.25 86 LYS A C 1
ATOM 666 O O . LYS A 1 86 ? 11.410 -7.509 -1.194 1.00 93.25 86 LYS A O 1
ATOM 671 N N . ARG A 1 87 ? 12.635 -5.870 -2.135 1.00 93.44 87 ARG A N 1
ATOM 672 C CA . ARG A 1 87 ? 11.835 -4.760 -1.609 1.00 93.44 87 ARG A CA 1
ATOM 673 C C . ARG A 1 87 ? 10.424 -4.765 -2.195 1.00 93.44 87 ARG A C 1
ATOM 675 O O . ARG A 1 87 ? 9.478 -4.660 -1.424 1.00 93.44 87 ARG A O 1
ATOM 682 N N . MET A 1 88 ? 10.269 -4.964 -3.505 1.00 94.81 88 MET A N 1
ATOM 683 C CA . MET A 1 88 ? 8.947 -5.000 -4.150 1.00 94.81 88 MET A CA 1
ATOM 684 C C . MET A 1 88 ? 8.083 -6.149 -3.625 1.00 94.81 88 MET A C 1
ATOM 686 O O . MET A 1 88 ? 6.921 -5.937 -3.288 1.00 94.81 88 MET A O 1
ATOM 690 N N . ARG A 1 89 ? 8.669 -7.338 -3.428 1.00 94.12 89 ARG A N 1
ATOM 691 C CA . ARG A 1 89 ? 7.987 -8.454 -2.751 1.00 94.12 89 ARG A CA 1
ATOM 692 C C . ARG A 1 89 ? 7.599 -8.113 -1.314 1.00 94.12 89 ARG A C 1
ATOM 694 O O . ARG A 1 89 ? 6.494 -8.430 -0.891 1.00 94.12 89 ARG A O 1
ATOM 701 N N . SER A 1 90 ? 8.480 -7.440 -0.571 1.00 94.62 90 SER A N 1
ATOM 702 C CA . SER A 1 90 ? 8.173 -7.017 0.799 1.00 94.62 90 SER A CA 1
ATOM 703 C C . SER A 1 90 ? 7.047 -5.982 0.859 1.00 94.62 90 SER A C 1
ATOM 705 O O . SER A 1 90 ? 6.216 -6.054 1.758 1.00 94.62 90 SER A O 1
ATOM 707 N N . ILE A 1 91 ? 7.004 -5.043 -0.090 1.00 95.81 91 ILE A N 1
ATOM 708 C CA . ILE A 1 91 ? 5.914 -4.072 -0.230 1.00 95.81 91 ILE A CA 1
ATOM 709 C C . ILE A 1 91 ? 4.603 -4.799 -0.532 1.00 95.81 91 ILE A C 1
ATOM 711 O O . ILE A 1 91 ? 3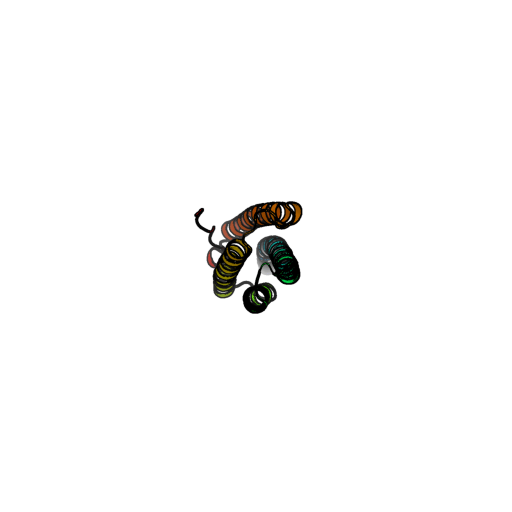.614 -4.520 0.134 1.00 95.81 91 ILE A O 1
ATOM 715 N N . ALA A 1 92 ? 4.600 -5.753 -1.468 1.00 94.56 92 ALA A N 1
ATOM 716 C CA . ALA A 1 92 ? 3.408 -6.531 -1.806 1.00 94.56 92 ALA A CA 1
ATOM 717 C C . ALA A 1 92 ? 2.858 -7.313 -0.598 1.00 94.56 92 ALA A C 1
ATOM 719 O O . ALA A 1 92 ? 1.680 -7.192 -0.281 1.00 94.56 92 ALA A O 1
ATOM 720 N N . ASP A 1 93 ? 3.716 -8.042 0.123 1.00 95.19 93 ASP A N 1
ATOM 721 C CA . ASP A 1 93 ? 3.333 -8.791 1.331 1.00 95.19 93 ASP A CA 1
ATOM 722 C C . ASP A 1 93 ? 2.780 -7.878 2.440 1.00 95.19 93 ASP A C 1
ATOM 724 O O . ASP A 1 93 ? 1.754 -8.166 3.057 1.00 95.19 93 ASP A O 1
ATOM 728 N N . LYS A 1 94 ? 3.433 -6.738 2.689 1.00 96.25 94 LYS A N 1
ATOM 729 C CA . LYS A 1 94 ? 2.970 -5.773 3.697 1.00 96.25 94 LYS A CA 1
ATOM 730 C C . LYS A 1 94 ? 1.681 -5.070 3.274 1.00 96.25 94 LYS A C 1
ATOM 732 O O . LYS A 1 94 ? 0.868 -4.767 4.144 1.00 96.25 94 LYS A O 1
ATOM 737 N N . ASN A 1 95 ? 1.487 -4.831 1.976 1.00 95.56 95 ASN A N 1
ATOM 738 C CA . ASN A 1 95 ? 0.238 -4.289 1.453 1.00 95.56 95 ASN A CA 1
ATOM 739 C C . ASN A 1 95 ? -0.923 -5.254 1.684 1.00 95.56 95 ASN A C 1
ATOM 741 O O . ASN A 1 95 ? -1.919 -4.846 2.266 1.00 95.56 95 ASN A O 1
ATOM 745 N N . ASP A 1 96 ? -0.761 -6.528 1.321 1.00 93.50 96 ASP A N 1
ATOM 746 C CA . ASP A 1 96 ? -1.775 -7.568 1.538 1.00 93.50 96 ASP A CA 1
ATOM 747 C C . ASP A 1 96 ? -2.164 -7.678 3.023 1.00 93.50 96 ASP A C 1
ATOM 749 O O . ASP A 1 96 ? -3.344 -7.656 3.379 1.00 93.50 96 ASP A O 1
ATOM 753 N N . LYS A 1 97 ? -1.171 -7.685 3.922 1.00 94.12 97 LYS A N 1
ATOM 754 C CA . LYS A 1 97 ? -1.405 -7.685 5.376 1.00 94.12 97 LYS A CA 1
ATOM 755 C C . LYS A 1 97 ? -2.172 -6.456 5.851 1.00 94.12 97 LYS A C 1
ATOM 757 O O . LYS A 1 97 ? -3.041 -6.589 6.712 1.00 94.12 97 LYS A O 1
ATOM 762 N N . LEU A 1 98 ? -1.856 -5.275 5.320 1.00 95.31 98 LEU A N 1
ATOM 763 C CA . LEU A 1 98 ? -2.571 -4.045 5.648 1.00 95.31 98 LEU A CA 1
ATOM 764 C C . LEU A 1 98 ? -4.014 -4.086 5.129 1.00 95.31 98 LEU A C 1
ATOM 766 O O . LEU A 1 98 ? -4.927 -3.826 5.905 1.00 95.31 98 LEU A O 1
ATOM 770 N N . THR A 1 99 ? -4.232 -4.478 3.872 1.00 92.44 99 THR A N 1
ATOM 771 C CA . THR A 1 99 ? -5.569 -4.606 3.273 1.00 92.44 99 THR A CA 1
ATOM 772 C C . THR A 1 99 ? -6.438 -5.583 4.063 1.00 92.44 99 THR A C 1
ATOM 774 O O . THR A 1 99 ? -7.560 -5.246 4.433 1.00 92.44 99 THR A O 1
ATOM 777 N N . LYS A 1 100 ? -5.905 -6.754 4.434 1.00 91.38 100 LYS A N 1
ATOM 778 C CA . LYS A 1 100 ? -6.610 -7.733 5.281 1.00 91.38 100 LYS A CA 1
ATOM 779 C C . LYS A 1 100 ? -6.914 -7.194 6.678 1.00 91.38 100 LYS A C 1
ATOM 781 O O . LYS A 1 100 ? -8.021 -7.381 7.182 1.00 91.38 100 LYS A O 1
ATOM 786 N N . ALA A 1 101 ? -5.949 -6.527 7.316 1.00 92.44 101 ALA A N 1
ATOM 787 C CA . ALA A 1 101 ? -6.145 -5.932 8.637 1.00 92.44 101 ALA A CA 1
ATOM 788 C C . ALA A 1 101 ? -7.228 -4.847 8.611 1.00 92.44 101 ALA A C 1
ATOM 790 O O . ALA A 1 101 ? -8.070 -4.799 9.506 1.00 92.44 101 ALA A O 1
ATOM 791 N N . PHE A 1 102 ? -7.231 -4.019 7.568 1.00 91.88 102 PHE A N 1
ATOM 792 C CA . PHE A 1 102 ? -8.241 -2.995 7.364 1.00 91.88 102 PHE A CA 1
ATOM 793 C C . PHE A 1 102 ? -9.618 -3.600 7.075 1.00 91.88 102 PHE A C 1
ATOM 795 O O . PHE A 1 102 ? -10.577 -3.248 7.752 1.00 91.88 102 PHE A O 1
ATOM 802 N N . GLY A 1 103 ? -9.722 -4.577 6.169 1.00 89.25 103 GLY A N 1
ATOM 803 C CA . GLY A 1 103 ? -10.982 -5.275 5.891 1.00 89.25 103 GLY A CA 1
ATOM 804 C C . GLY A 1 103 ? -11.588 -5.909 7.147 1.00 89.25 103 GLY A C 1
ATOM 805 O O . GLY A 1 103 ? -12.767 -5.719 7.438 1.00 89.25 103 GLY A O 1
ATOM 806 N N . LYS A 1 10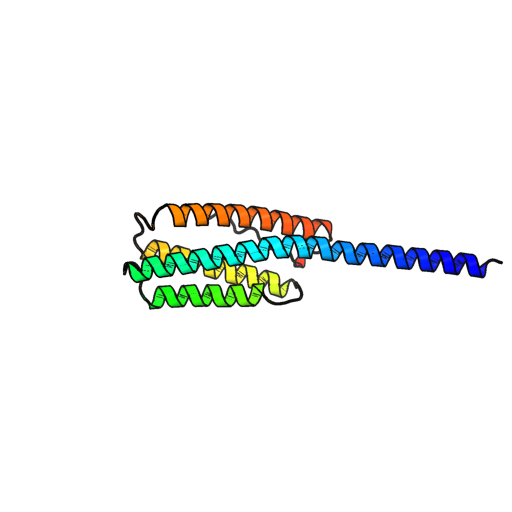4 ? -10.766 -6.569 7.975 1.00 88.75 104 LYS A N 1
ATOM 807 C CA . LYS A 1 104 ? -11.203 -7.084 9.282 1.00 88.75 104 LYS A CA 1
ATOM 808 C C . LYS A 1 104 ? -11.714 -5.974 10.201 1.00 88.75 104 LYS A C 1
ATOM 810 O O . LYS A 1 104 ? -12.705 -6.170 10.896 1.00 88.75 104 LYS A O 1
ATOM 815 N N . LEU A 1 105 ? -11.038 -4.830 10.228 1.00 89.69 105 LEU A N 1
ATOM 816 C CA . LEU A 1 105 ? -11.423 -3.687 11.052 1.00 89.69 105 LEU A CA 1
ATOM 817 C C . LEU A 1 105 ? -12.780 -3.109 10.622 1.00 89.69 105 LEU A C 1
ATOM 819 O O . LEU A 1 105 ? -13.588 -2.789 11.491 1.00 89.69 105 LEU A O 1
ATOM 823 N N . ILE A 1 106 ? -13.059 -3.048 9.318 1.00 87.31 106 ILE A N 1
ATOM 824 C CA . ILE A 1 106 ? -14.364 -2.635 8.777 1.00 87.31 106 ILE A CA 1
ATOM 825 C C . ILE A 1 106 ? -15.468 -3.638 9.135 1.00 87.31 106 ILE A C 1
ATOM 827 O O . ILE A 1 106 ? -16.559 -3.235 9.524 1.00 87.31 106 ILE A O 1
ATOM 831 N N . LEU A 1 107 ? -15.189 -4.943 9.081 1.00 85.38 107 LEU A N 1
ATOM 832 C CA . LEU A 1 107 ? -16.148 -5.959 9.533 1.00 85.38 107 LEU A CA 1
ATOM 833 C C . LEU A 1 107 ? -16.437 -5.837 11.037 1.00 85.38 107 LEU A C 1
ATOM 835 O O . LEU A 1 107 ? -17.589 -5.896 11.459 1.00 85.38 107 LEU A O 1
ATOM 839 N N . MET A 1 108 ? -15.394 -5.634 11.850 1.00 83.62 108 MET A N 1
ATOM 840 C CA . MET A 1 108 ? -15.522 -5.470 13.302 1.00 83.62 108 MET A CA 1
ATOM 841 C C . MET A 1 108 ? -16.305 -4.220 13.694 1.00 83.62 108 MET A C 1
ATOM 843 O O . MET A 1 108 ? -16.987 -4.246 14.713 1.00 83.62 108 MET A O 1
ATOM 847 N N . SER A 1 109 ? -16.206 -3.142 12.915 1.00 82.69 109 SER A N 1
ATOM 848 C CA . SER A 1 109 ? -16.904 -1.897 13.226 1.00 82.69 109 SER A CA 1
ATOM 849 C C . SER A 1 109 ? -18.417 -1.971 13.025 1.00 82.69 109 SER A C 1
ATOM 851 O O . SER A 1 109 ? -19.110 -1.001 13.330 1.00 82.69 109 SER A O 1
ATOM 853 N N . GLY A 1 110 ? -18.942 -3.091 12.507 1.00 70.19 110 GLY A N 1
ATOM 854 C CA . GLY A 1 110 ? -20.369 -3.253 12.223 1.00 70.19 110 GLY A CA 1
ATOM 855 C C . GLY A 1 110 ? -20.886 -2.213 11.227 1.00 70.19 110 GLY A C 1
ATOM 856 O O . GLY A 1 110 ? -22.070 -1.882 11.238 1.00 70.19 110 GLY A O 1
ATOM 857 N N . ALA A 1 111 ? -19.982 -1.653 10.419 1.00 58.31 111 ALA A N 1
ATOM 858 C CA . ALA A 1 111 ? -20.188 -0.498 9.565 1.00 58.31 111 ALA A CA 1
ATOM 859 C C . ALA A 1 111 ? -21.450 -0.607 8.686 1.00 58.31 111 ALA A C 1
ATOM 861 O O . ALA A 1 111 ? -21.407 -1.144 7.584 1.00 58.31 111 ALA A O 1
ATOM 862 N N . LYS A 1 112 ? -22.558 -0.007 9.150 1.00 51.88 112 LYS A N 1
ATOM 863 C CA . LYS A 1 112 ? -23.662 0.476 8.299 1.00 51.88 112 LYS A CA 1
ATOM 864 C C . LYS A 1 112 ? -23.454 1.912 7.793 1.00 51.88 112 LYS A C 1
ATOM 866 O O . LYS A 1 112 ? -24.155 2.311 6.874 1.00 51.88 112 LYS A O 1
ATOM 871 N N . SER A 1 113 ? -22.511 2.684 8.349 1.00 55.12 113 SER A N 1
ATOM 872 C CA . SER A 1 113 ? -21.985 3.932 7.751 1.00 55.12 113 SER A CA 1
ATOM 873 C C . SER A 1 113 ? -20.815 4.508 8.573 1.00 55.12 113 SER A C 1
ATOM 875 O O . SER A 1 113 ? -21.018 5.368 9.431 1.00 55.12 113 SER A O 1
ATOM 877 N N . PRO A 1 114 ? -19.564 4.077 8.338 1.00 57.25 114 PRO A N 1
ATOM 878 C CA . PRO A 1 114 ? -18.457 5.023 8.386 1.00 57.25 114 PRO A CA 1
ATOM 879 C C . PRO A 1 114 ? -18.784 6.055 7.307 1.00 57.25 114 PRO A C 1
ATOM 881 O O . PRO A 1 114 ? -18.974 5.638 6.169 1.00 57.25 114 PRO A O 1
ATOM 884 N N . ASP A 1 115 ? -18.975 7.327 7.675 1.00 61.81 115 ASP A N 1
ATOM 885 C CA . ASP A 1 115 ? -19.464 8.403 6.796 1.00 61.81 115 ASP A CA 1
ATOM 886 C C . ASP A 1 115 ? -19.062 8.149 5.337 1.00 61.81 115 ASP A C 1
ATOM 888 O O . ASP A 1 115 ? -17.865 8.116 5.040 1.00 61.81 115 ASP A O 1
ATOM 892 N N . HIS A 1 116 ? -20.060 7.875 4.481 1.00 63.41 116 HIS A N 1
ATOM 893 C CA . HIS A 1 116 ? -19.918 7.279 3.137 1.00 63.41 116 HIS A CA 1
ATOM 894 C C . HIS A 1 116 ? -18.738 7.869 2.346 1.00 63.41 116 HIS A C 1
ATOM 896 O O . HIS A 1 116 ? -17.961 7.149 1.722 1.00 63.41 116 HIS A O 1
ATOM 902 N N . TYR A 1 117 ? -18.532 9.175 2.513 1.00 65.06 117 TYR A N 1
ATOM 903 C CA . TYR A 1 117 ? -17.415 9.953 1.999 1.00 65.06 117 TYR A CA 1
ATOM 904 C C . TYR A 1 117 ? -16.023 9.315 2.178 1.00 65.06 117 TYR A C 1
ATOM 906 O O . TYR A 1 117 ? -15.208 9.347 1.257 1.00 65.06 117 TYR A O 1
ATOM 914 N N . TYR A 1 118 ? -15.688 8.742 3.339 1.00 70.94 118 TYR A N 1
ATOM 915 C CA . TYR A 1 118 ? -14.353 8.163 3.558 1.00 70.94 118 TYR A CA 1
ATOM 916 C C . TYR A 1 118 ? -14.166 6.819 2.850 1.00 70.94 118 TYR A C 1
ATOM 918 O O . TYR A 1 118 ? -13.051 6.516 2.422 1.00 70.94 118 TYR A O 1
ATOM 926 N N . ILE A 1 119 ? -15.236 6.031 2.713 1.00 77.19 119 ILE A N 1
ATOM 927 C CA . ILE A 1 119 ? -15.203 4.754 1.991 1.00 77.19 119 ILE A CA 1
ATOM 928 C C . ILE A 1 119 ? -15.133 5.003 0.484 1.00 77.19 119 ILE A C 1
ATOM 930 O O . ILE A 1 119 ? -14.251 4.450 -0.164 1.00 77.19 119 ILE A O 1
ATOM 934 N N . GLU A 1 120 ? -15.942 5.917 -0.051 1.00 79.69 120 GLU A N 1
ATOM 935 C CA . GLU A 1 120 ? -15.880 6.324 -1.463 1.00 79.69 120 GLU A CA 1
ATOM 936 C C . GLU A 1 120 ? -14.496 6.870 -1.843 1.00 79.69 120 GLU A C 1
ATOM 938 O O . GLU A 1 120 ? -13.917 6.505 -2.869 1.00 79.69 120 GLU A O 1
ATOM 943 N N . ASN A 1 121 ? -13.912 7.717 -0.986 1.00 79.12 121 ASN A N 1
ATOM 944 C CA . ASN A 1 121 ? -12.554 8.212 -1.200 1.00 79.12 121 ASN A CA 1
ATOM 945 C C . ASN A 1 121 ? -11.525 7.081 -1.188 1.00 79.12 121 ASN A C 1
ATOM 947 O O . ASN A 1 121 ? -10.577 7.109 -1.974 1.00 79.12 121 ASN A O 1
ATOM 951 N N . LEU A 1 122 ? -11.694 6.088 -0.314 1.00 86.62 122 LEU A N 1
ATOM 952 C CA . LEU A 1 122 ? -10.809 4.934 -0.279 1.00 86.62 122 LEU A CA 1
ATOM 953 C C . LEU A 1 122 ? -10.942 4.093 -1.553 1.00 86.62 122 LEU A C 1
ATOM 955 O O . LEU A 1 122 ? -9.923 3.751 -2.140 1.00 86.62 122 LEU A O 1
ATOM 959 N N . GLU A 1 123 ? -12.155 3.829 -2.033 1.00 86.31 123 GLU A N 1
ATOM 960 C CA . GLU A 1 123 ? -12.390 3.123 -3.298 1.00 86.31 123 GLU A CA 1
ATOM 961 C C . GLU A 1 123 ? -11.761 3.860 -4.486 1.00 86.31 123 GLU A C 1
ATOM 963 O O . GLU A 1 123 ? -11.059 3.263 -5.307 1.00 86.31 123 GLU A O 1
ATOM 968 N N . ALA A 1 124 ? -11.928 5.184 -4.554 1.00 87.56 124 ALA A N 1
ATOM 969 C CA . ALA A 1 124 ? -11.285 6.008 -5.571 1.00 87.56 124 ALA A CA 1
ATOM 970 C C . ALA A 1 124 ? -9.747 5.928 -5.496 1.00 87.56 124 ALA A C 1
ATOM 972 O O . ALA A 1 124 ? -9.066 5.914 -6.529 1.00 87.56 124 ALA A O 1
ATOM 973 N N . LEU A 1 125 ? -9.181 5.859 -4.287 1.00 90.56 125 LEU A N 1
ATOM 974 C CA . LEU A 1 125 ? -7.744 5.682 -4.078 1.00 90.56 125 LEU A CA 1
ATOM 975 C C . LEU A 1 125 ? -7.265 4.281 -4.472 1.00 90.56 125 LEU A C 1
ATOM 977 O O . LEU A 1 125 ? -6.218 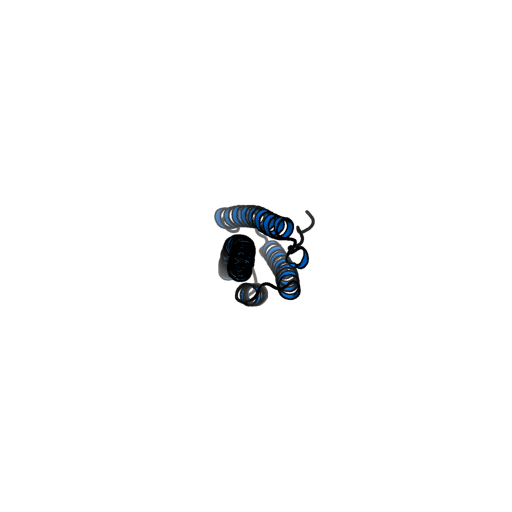4.182 -5.112 1.00 90.56 125 LEU A O 1
ATOM 981 N N . GLU A 1 126 ? -8.016 3.226 -4.160 1.00 91.06 126 GLU A N 1
ATOM 982 C CA . GLU A 1 126 ? -7.689 1.853 -4.567 1.00 91.06 126 GLU A CA 1
ATOM 983 C C . GLU A 1 126 ? -7.729 1.715 -6.099 1.00 91.06 126 GLU A C 1
ATOM 985 O O . GLU A 1 126 ? -6.781 1.218 -6.711 1.00 91.06 126 GLU A O 1
ATOM 990 N N . ASN A 1 127 ? -8.735 2.291 -6.763 1.00 90.19 127 ASN A N 1
ATOM 991 C CA . ASN A 1 127 ? -8.803 2.344 -8.228 1.00 90.19 127 ASN A CA 1
ATOM 992 C C . ASN A 1 127 ? -7.583 3.055 -8.844 1.00 90.19 127 ASN A C 1
ATOM 994 O O . ASN A 1 127 ? -6.977 2.569 -9.807 1.00 90.19 127 ASN A O 1
ATOM 998 N N . ARG A 1 128 ? -7.164 4.188 -8.262 1.00 90.81 128 ARG A N 1
ATOM 999 C CA . ARG A 1 128 ? -5.942 4.899 -8.678 1.00 90.81 128 ARG A CA 1
ATOM 1000 C C . ARG A 1 128 ? -4.681 4.075 -8.421 1.00 90.81 128 ARG A C 1
ATOM 1002 O O . ARG A 1 128 ? -3.790 4.063 -9.269 1.00 90.81 128 ARG A O 1
ATOM 1009 N N . LEU A 1 129 ? -4.597 3.371 -7.293 1.00 93.94 129 LEU A N 1
ATOM 1010 C CA . LEU A 1 129 ? -3.494 2.461 -6.985 1.00 93.94 129 LEU A CA 1
ATOM 1011 C C . LEU A 1 129 ? -3.383 1.353 -8.034 1.00 93.94 129 LEU A C 1
ATOM 1013 O O . LEU A 1 129 ? -2.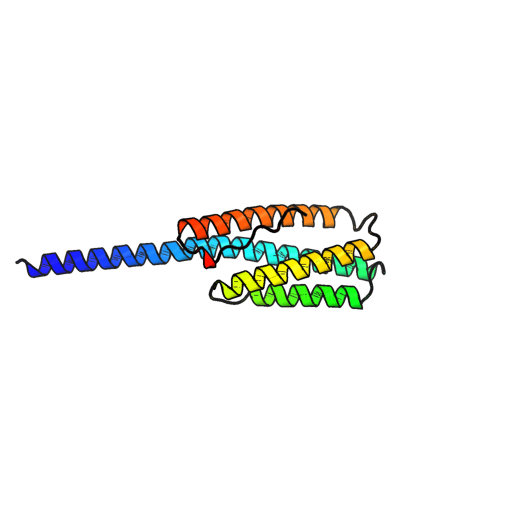285 1.117 -8.539 1.00 93.94 129 LEU A O 1
ATOM 1017 N N . HIS A 1 130 ? -4.495 0.725 -8.426 1.00 92.44 130 HIS A N 1
ATOM 1018 C CA . HIS A 1 130 ? -4.510 -0.285 -9.486 1.00 92.44 130 HIS A CA 1
ATOM 1019 C C . HIS A 1 130 ? -4.006 0.268 -10.824 1.00 92.44 130 HIS A C 1
ATOM 1021 O O . HIS A 1 130 ? -3.176 -0.372 -11.480 1.00 92.44 130 HIS A O 1
ATOM 1027 N N . LEU A 1 131 ? -4.445 1.472 -11.204 1.00 94.62 131 LEU A N 1
ATOM 1028 C CA . LEU A 1 131 ? -3.968 2.148 -12.410 1.00 94.62 131 LEU A CA 1
ATOM 1029 C C . LEU A 1 131 ? -2.459 2.423 -12.343 1.00 94.62 131 LEU A C 1
ATOM 1031 O O . LEU A 1 131 ? -1.720 2.048 -13.252 1.00 94.62 131 LEU A O 1
ATOM 1035 N N . TYR A 1 132 ? -1.969 3.035 -11.264 1.00 96.06 132 TYR A N 1
ATOM 1036 C CA . TYR A 1 132 ? -0.547 3.369 -11.134 1.00 96.06 132 TYR A CA 1
ATOM 1037 C C . TYR A 1 132 ? 0.346 2.138 -11.009 1.00 96.06 132 TYR A C 1
ATOM 1039 O O . TYR A 1 132 ? 1.475 2.141 -11.495 1.00 96.06 132 TYR A O 1
ATOM 1047 N N . LYS A 1 133 ? -0.168 1.054 -10.429 1.00 95.94 133 LYS A N 1
ATOM 1048 C CA . LYS A 1 133 ? 0.502 -0.245 -10.398 1.00 95.94 133 LYS A CA 1
ATOM 1049 C C . LYS A 1 133 ? 0.647 -0.839 -11.793 1.00 95.94 133 LYS A C 1
ATOM 1051 O O . LYS A 1 133 ? 1.706 -1.380 -12.101 1.00 95.94 133 LYS A O 1
ATOM 1056 N N . ARG A 1 134 ? -0.373 -0.693 -12.648 1.00 95.69 134 ARG A N 1
ATOM 1057 C CA . ARG A 1 134 ? -0.284 -1.052 -14.071 1.00 95.69 134 ARG A CA 1
ATOM 1058 C C . ARG A 1 134 ? 0.782 -0.224 -14.778 1.00 95.69 134 ARG A C 1
ATOM 1060 O O . ARG A 1 134 ? 1.719 -0.811 -15.298 1.00 95.69 134 ARG A O 1
ATOM 1067 N N . VAL A 1 135 ? 0.720 1.103 -14.674 1.00 95.44 135 VAL A N 1
ATOM 1068 C CA . VAL A 1 135 ? 1.715 2.010 -15.279 1.00 95.44 135 VAL A CA 1
ATOM 1069 C C . VAL A 1 135 ? 3.142 1.669 -14.835 1.00 95.44 135 VAL A C 1
ATOM 1071 O O . VAL A 1 135 ? 4.062 1.625 -15.650 1.00 95.44 135 VAL A O 1
ATOM 1074 N N . PHE A 1 136 ? 3.343 1.381 -13.548 1.00 96.38 136 PHE A N 1
ATOM 1075 C CA . PHE A 1 136 ? 4.637 0.954 -13.025 1.00 96.38 136 PHE A CA 1
ATOM 1076 C C . PHE A 1 136 ? 5.083 -0.402 -13.593 1.00 96.38 136 PHE A C 1
ATOM 1078 O O . PHE A 1 136 ? 6.216 -0.533 -14.052 1.00 96.38 136 PHE A O 1
ATOM 1085 N N . ASN A 1 137 ? 4.199 -1.401 -13.622 1.00 95.69 137 ASN A N 1
ATOM 1086 C CA . ASN A 1 137 ? 4.498 -2.717 -14.187 1.00 95.69 137 ASN A CA 1
ATOM 1087 C C . ASN A 1 137 ? 4.799 -2.662 -15.695 1.00 95.69 137 ASN A C 1
ATOM 1089 O O . ASN A 1 137 ? 5.668 -3.405 -16.168 1.00 95.69 137 ASN A O 1
ATOM 1093 N N . ASP A 1 138 ? 4.121 -1.785 -16.431 1.00 95.31 138 ASP A N 1
ATOM 1094 C CA . ASP A 1 138 ? 4.352 -1.549 -17.856 1.00 95.31 138 ASP A CA 1
ATOM 1095 C C . ASP A 1 138 ? 5.729 -0.913 -18.067 1.00 95.31 138 ASP A C 1
ATOM 1097 O O . ASP A 1 138 ? 6.512 -1.403 -18.881 1.00 95.31 138 ASP A O 1
ATOM 1101 N N . ALA A 1 139 ? 6.095 0.088 -17.256 1.00 94.06 139 ALA A N 1
ATOM 1102 C CA . ALA A 1 139 ? 7.434 0.677 -17.265 1.00 94.06 139 ALA A CA 1
ATOM 1103 C C . ALA A 1 139 ? 8.526 -0.361 -16.946 1.00 94.06 139 ALA A C 1
ATOM 1105 O O . ALA A 1 139 ? 9.547 -0.420 -17.632 1.00 94.06 139 ALA A O 1
ATOM 1106 N N . CYS A 1 140 ? 8.307 -1.225 -15.949 1.00 94.25 140 CYS A N 1
ATOM 1107 C CA . CYS A 1 140 ? 9.218 -2.327 -15.642 1.00 94.25 140 CYS A CA 1
ATOM 1108 C C . CYS A 1 140 ? 9.360 -3.300 -16.820 1.00 94.25 140 CYS A C 1
ATOM 1110 O O . CYS A 1 140 ? 10.468 -3.742 -17.117 1.00 94.25 140 CYS A O 1
ATOM 1112 N N . THR A 1 141 ? 8.260 -3.623 -17.503 1.00 92.56 141 THR A N 1
ATOM 1113 C CA . THR A 1 141 ? 8.261 -4.540 -18.653 1.00 92.56 141 THR A CA 1
ATOM 1114 C C . THR A 1 141 ? 8.991 -3.931 -19.847 1.00 92.56 141 THR A C 1
ATOM 1116 O O . THR A 1 141 ? 9.880 -4.578 -20.398 1.00 92.56 141 THR A O 1
ATOM 1119 N N . ALA A 1 142 ? 8.693 -2.675 -20.184 1.00 91.62 142 ALA A N 1
ATOM 1120 C CA . ALA A 1 142 ? 9.328 -1.941 -21.277 1.00 91.62 142 ALA A CA 1
ATOM 1121 C C . ALA A 1 142 ? 10.850 -1.801 -21.104 1.00 91.62 142 ALA A C 1
ATOM 1123 O O . ALA A 1 142 ? 11.574 -1.668 -22.085 1.00 91.62 142 ALA A O 1
ATOM 1124 N N . LYS A 1 143 ? 11.340 -1.835 -19.859 1.00 89.94 143 LYS A N 1
ATOM 1125 C CA . LYS A 1 143 ? 12.766 -1.726 -19.516 1.00 89.94 143 LYS A CA 1
ATOM 1126 C C . LYS A 1 143 ? 13.408 -3.051 -19.089 1.00 89.94 143 LYS A C 1
ATOM 1128 O O . LYS A 1 143 ? 14.502 -3.052 -18.539 1.00 89.94 143 LYS A O 1
ATOM 1133 N N . GLY A 1 144 ? 12.725 -4.184 -19.273 1.00 90.81 144 GLY A N 1
ATOM 1134 C CA . GLY A 1 144 ? 13.261 -5.512 -18.944 1.00 90.81 144 GLY A CA 1
ATOM 1135 C C . GLY A 1 144 ? 13.442 -5.806 -17.445 1.00 90.81 144 GLY A C 1
ATOM 1136 O O . GLY A 1 144 ? 13.972 -6.855 -17.092 1.00 90.81 144 GLY A O 1
ATOM 1137 N N . ARG A 1 145 ? 12.961 -4.939 -16.547 1.00 92.19 145 ARG A N 1
ATOM 1138 C CA . ARG A 1 145 ? 13.087 -5.045 -15.081 1.00 92.19 145 ARG A CA 1
ATOM 1139 C C . ARG A 1 145 ? 11.932 -5.834 -14.457 1.00 92.19 145 ARG A C 1
ATOM 1141 O O . ARG A 1 145 ? 11.211 -5.343 -13.584 1.00 92.19 145 ARG A O 1
ATOM 1148 N N . LYS A 1 146 ? 11.704 -7.060 -14.939 1.00 92.00 146 LYS A N 1
ATOM 1149 C CA . LYS A 1 146 ? 10.563 -7.904 -14.526 1.00 92.00 146 LYS A CA 1
ATOM 1150 C C . LYS A 1 146 ? 10.560 -8.216 -13.027 1.00 92.00 146 LYS A C 1
ATOM 1152 O O . LYS A 1 146 ? 9.492 -8.385 -12.449 1.00 92.00 146 LYS A O 1
ATOM 1157 N N . GLU A 1 147 ? 11.725 -8.254 -12.392 1.00 92.94 147 GLU A N 1
ATOM 1158 C CA . GLU A 1 147 ? 11.890 -8.532 -10.966 1.00 92.94 147 GLU A CA 1
ATOM 1159 C C . GLU A 1 147 ? 11.339 -7.430 -10.053 1.00 92.94 147 GLU A C 1
ATOM 1161 O O . GLU A 1 147 ? 11.137 -7.676 -8.864 1.00 92.94 147 GLU A O 1
ATOM 1166 N N . LEU A 1 148 ? 11.107 -6.226 -10.590 1.00 94.56 148 LEU A N 1
ATOM 1167 C CA . LEU A 1 148 ? 10.500 -5.114 -9.861 1.00 94.56 148 LEU A CA 1
ATOM 1168 C C . LEU A 1 148 ? 8.970 -5.118 -9.926 1.00 94.56 148 LEU A C 1
ATOM 1170 O O . LEU A 1 148 ? 8.340 -4.380 -9.173 1.00 94.56 148 LEU A O 1
ATOM 1174 N N . ARG A 1 149 ? 8.357 -5.927 -10.797 1.00 94.44 149 ARG A N 1
ATOM 1175 C CA . ARG A 1 149 ? 6.902 -5.927 -10.977 1.00 94.44 149 ARG A CA 1
ATOM 1176 C C . ARG A 1 149 ? 6.186 -6.311 -9.686 1.00 94.44 149 ARG A C 1
ATOM 1178 O O . ARG A 1 149 ? 6.584 -7.239 -8.982 1.00 94.44 149 ARG A O 1
ATOM 1185 N N . LEU A 1 150 ? 5.087 -5.620 -9.412 1.00 92.88 150 LEU A N 1
ATOM 1186 C CA . LEU A 1 150 ? 4.179 -5.965 -8.327 1.00 92.88 150 LEU A CA 1
ATOM 1187 C C . LEU A 1 150 ? 3.065 -6.886 -8.848 1.00 92.88 150 LEU A C 1
ATOM 1189 O O . LEU A 1 150 ? 2.537 -6.634 -9.935 1.00 92.88 150 LEU A O 1
ATOM 1193 N N . PRO A 1 151 ? 2.662 -7.919 -8.090 1.00 88.44 151 PRO A N 1
ATOM 1194 C CA . PRO A 1 151 ? 1.570 -8.801 -8.494 1.00 88.44 151 PRO A CA 1
ATOM 1195 C C . PRO A 1 151 ? 0.260 -8.020 -8.513 1.00 88.44 151 PRO A C 1
ATOM 1197 O O . PRO A 1 151 ? 0.009 -7.279 -7.569 1.00 88.44 151 PRO A O 1
ATOM 1200 N N . PHE A 1 152 ? -0.591 -8.172 -9.526 1.00 75.06 152 PHE A N 1
ATOM 1201 C CA . PHE A 1 152 ? -1.992 -7.776 -9.361 1.00 75.06 152 PHE A CA 1
ATOM 1202 C C . PHE A 1 152 ? -2.604 -8.732 -8.335 1.00 75.06 152 PHE A C 1
ATOM 1204 O O . PHE A 1 152 ? -2.414 -9.941 -8.445 1.00 75.06 152 PHE A O 1
ATOM 1211 N N . GLU A 1 153 ? -3.213 -8.186 -7.282 1.00 61.72 153 GLU A N 1
ATOM 1212 C CA . GLU A 1 153 ? -3.934 -9.014 -6.310 1.00 61.72 153 GLU A CA 1
ATOM 1213 C C . GLU A 1 153 ? -5.020 -9.776 -7.088 1.00 61.72 153 GLU A C 1
ATOM 1215 O O . GLU A 1 153 ? -5.585 -9.190 -8.021 1.00 61.72 153 GLU A O 1
ATOM 1220 N N . PRO A 1 154 ? -5.271 -11.069 -6.810 1.00 41.59 154 PRO A N 1
ATOM 1221 C CA . PRO A 1 154 ? -6.419 -11.717 -7.419 1.00 41.59 154 PRO A CA 1
ATOM 1222 C C . PRO A 1 154 ? -7.661 -10.927 -7.002 1.00 41.59 154 PRO A C 1
ATOM 1224 O O . PRO A 1 154 ? -7.796 -10.565 -5.831 1.00 41.59 154 PRO A O 1
ATOM 1227 N N . ALA A 1 155 ? -8.535 -10.633 -7.969 1.00 34.28 155 ALA A N 1
ATOM 1228 C CA . ALA A 1 155 ? -9.911 -10.305 -7.640 1.00 34.28 155 ALA A CA 1
ATOM 1229 C C . ALA A 1 155 ? -10.417 -11.475 -6.791 1.00 34.28 155 ALA A C 1
ATOM 1231 O O . ALA A 1 155 ? -10.349 -12.624 -7.231 1.00 34.28 155 ALA A O 1
ATOM 1232 N N . SER A 1 156 ? -10.746 -11.166 -5.540 1.00 31.14 156 SER A N 1
ATOM 1233 C CA . SER A 1 156 ? -11.395 -12.080 -4.603 1.00 31.14 156 SER A CA 1
ATOM 1234 C C . SER A 1 156 ? -12.590 -12.763 -5.244 1.00 31.14 156 SER A C 1
ATOM 1236 O O . SER A 1 156 ? -13.350 -12.024 -5.912 1.00 31.14 156 SER A O 1
#

Radius of gyration: 21.73 Å; chains: 1; bounding box: 69×22×61 Å